Protein AF-A0AAD9WE61-F1 (afdb_monomer)

Foldseek 3Di:
DVVVVVVVVVVVVVVVVVVVVVVVVVVVVVVLVVVLCVLLCVDFPDPDPVVVPPDDRALDCPRPRRVRNVVSLVVLLVVLVVQLVVLVVVCVVPVDPVSNVSNVVSVVSNVVSVCCNVPRDCPVQQDPQQRAGQPADCPPHRDCRHPVNSVVVSVVVD

Secondary structure (DSSP, 8-state):
-HHHHHHHHHHHHHHHHHHHHHHHHHHHHHHHHHHHHHHTTSS---S-GGGGTT------TT-TT-TTHHHHHHHHHHHHHHHHHHHHHHHHHH--HHHHHHHHHHHHHHHHHHHHHHHS-GGGTB-TTT--BTT----SS--TTSHHHHHHHHHHH-

Organism: NCBI:txid946125

Nearest PDB structures (foldseek):
  4fi5-assembly1_A  TM=8.257E-01  e=4.081E+00  Hantaan virus 76-118
  1zuj-assembly1_A  TM=2.935E-01  e=4.081E+00  Lactococcus lactis

Radius of gyration: 25.47 Å; Cα contacts (8 Å, |Δi|>4): 142; chains: 1; bounding box: 48×38×84 Å

Structure (mmCIF, N/CA/C/O backbone):
data_AF-A0AAD9WE61-F1
#
_entry.id   AF-A0AAD9WE61-F1
#
loop_
_atom_site.group_PDB
_atom_site.id
_atom_site.type_symbol
_atom_site.label_atom_id
_atom_site.label_alt_id
_atom_site.label_comp_id
_atom_site.label_asym_id
_atom_site.label_entity_id
_atom_site.label_seq_id
_atom_site.pdbx_PDB_ins_code
_atom_site.Cartn_x
_atom_site.Cartn_y
_atom_site.Cartn_z
_atom_site.occupancy
_atom_site.B_iso_or_equiv
_atom_site.auth_seq_id
_atom_site.auth_comp_id
_atom_site.auth_asym_id
_atom_site.auth_atom_id
_atom_site.pdbx_PDB_model_num
ATOM 1 N N . MET A 1 1 ? -23.343 9.772 42.145 1.00 60.44 1 MET A N 1
ATOM 2 C CA . MET A 1 1 ? -22.368 10.826 41.772 1.00 60.44 1 MET A CA 1
ATOM 3 C C . MET A 1 1 ? -20.970 10.279 41.452 1.00 60.44 1 MET A C 1
ATOM 5 O O . MET A 1 1 ? -20.357 10.790 40.529 1.00 60.44 1 MET A O 1
ATOM 9 N N . GLN A 1 2 ? -20.478 9.224 42.121 1.00 61.22 2 GLN A N 1
ATOM 10 C CA . GLN A 1 2 ? -19.155 8.633 41.829 1.00 61.22 2 GLN A CA 1
ATOM 11 C C . GLN A 1 2 ? -19.029 7.955 40.449 1.00 61.22 2 GLN A C 1
ATOM 13 O O . GLN A 1 2 ? -17.992 8.097 39.810 1.00 61.22 2 GLN A O 1
ATOM 18 N N . SER A 1 3 ? -20.064 7.274 39.942 1.00 64.94 3 SER A N 1
ATOM 19 C CA . SER A 1 3 ? -19.989 6.532 38.666 1.00 64.94 3 SER A CA 1
ATOM 20 C C . SER A 1 3 ? -19.665 7.408 37.447 1.00 64.94 3 SER A C 1
ATOM 22 O O . SER A 1 3 ? -18.914 6.988 36.571 1.00 64.94 3 SER A O 1
ATOM 24 N N . GLY A 1 4 ? -20.170 8.646 37.410 1.00 68.75 4 GLY A N 1
ATOM 25 C CA . GLY A 1 4 ? -19.896 9.594 36.326 1.00 68.75 4 GLY A CA 1
ATOM 26 C C . GLY A 1 4 ? -18.464 10.135 36.334 1.00 68.75 4 GLY A C 1
ATOM 27 O O . GLY A 1 4 ? -17.890 10.352 35.271 1.00 68.75 4 GLY A O 1
ATOM 28 N N . PHE A 1 5 ? -17.862 10.301 37.516 1.00 72.38 5 PHE A N 1
ATOM 29 C CA . PHE A 1 5 ? -16.479 10.770 37.648 1.00 72.38 5 PHE A CA 1
ATOM 30 C C . PHE A 1 5 ? -15.477 9.701 37.198 1.00 72.38 5 PHE A C 1
ATOM 32 O O . PHE A 1 5 ? -14.552 10.007 36.449 1.00 72.38 5 PHE A O 1
ATOM 39 N N . TYR A 1 6 ? -15.702 8.435 37.574 1.00 68.50 6 TYR A N 1
ATOM 40 C CA . TYR A 1 6 ? -14.873 7.326 37.097 1.00 68.50 6 TYR A CA 1
ATOM 41 C C . TYR A 1 6 ? -14.966 7.169 35.578 1.00 68.50 6 TYR A C 1
ATOM 43 O O . TYR A 1 6 ? -13.925 7.128 34.932 1.00 68.50 6 TYR A O 1
ATOM 51 N N . ALA A 1 7 ? -16.173 7.173 34.998 1.00 72.12 7 ALA A N 1
ATOM 52 C CA . ALA A 1 7 ? -16.364 7.083 33.547 1.00 72.12 7 ALA A CA 1
ATOM 53 C C . ALA A 1 7 ? -15.681 8.234 32.785 1.00 72.12 7 ALA A C 1
ATOM 55 O O . ALA A 1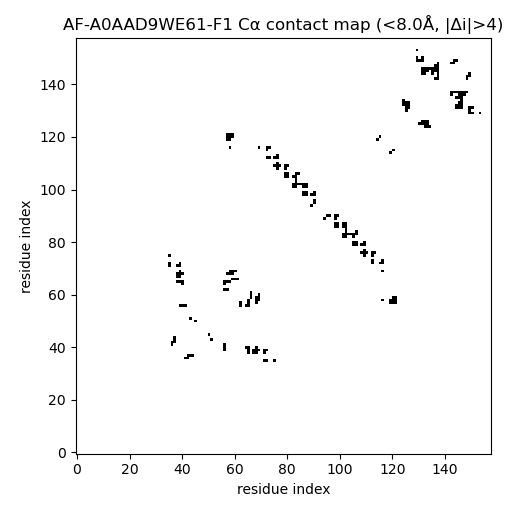 7 ? -15.029 8.005 31.765 1.00 72.12 7 ALA A O 1
ATOM 56 N N . ARG A 1 8 ? -15.766 9.469 33.300 1.00 73.44 8 ARG A N 1
ATOM 57 C CA . ARG A 1 8 ? -15.087 10.631 32.706 1.00 73.44 8 ARG A CA 1
ATOM 58 C C . ARG A 1 8 ? -13.568 10.468 32.740 1.00 73.44 8 ARG A C 1
ATOM 60 O O . ARG A 1 8 ? -12.929 10.593 31.706 1.00 73.44 8 ARG A O 1
ATOM 67 N N . TYR A 1 9 ? -13.019 10.061 33.884 1.00 75.44 9 TYR A N 1
ATOM 68 C CA . TYR A 1 9 ? -11.583 9.849 34.054 1.00 75.44 9 TYR A CA 1
ATOM 69 C C . TYR A 1 9 ? -11.019 8.746 33.144 1.00 75.44 9 TYR A C 1
ATOM 71 O O . TYR A 1 9 ? -9.906 8.884 32.633 1.00 75.44 9 TYR A O 1
ATOM 79 N N . THR A 1 10 ? -11.765 7.657 32.902 1.00 77.31 10 THR A N 1
ATOM 80 C CA . THR A 1 10 ? -11.321 6.638 31.930 1.00 77.31 10 THR A CA 1
ATOM 81 C C . THR A 1 10 ? -11.339 7.198 30.516 1.00 77.31 10 THR A C 1
ATOM 83 O O . THR A 1 10 ? -10.417 6.933 29.751 1.00 77.31 10 THR A O 1
ATOM 86 N N . THR A 1 11 ? -12.369 7.974 30.178 1.00 78.81 11 THR A N 1
ATOM 87 C CA . THR A 1 11 ? -12.530 8.565 28.847 1.00 78.81 11 THR A CA 1
ATOM 88 C C . THR A 1 11 ? -11.407 9.556 28.568 1.00 78.81 11 THR A C 1
ATOM 90 O O . THR A 1 11 ? -10.780 9.468 27.522 1.00 78.81 11 THR A O 1
ATOM 93 N N . ASP A 1 12 ? -11.074 10.419 29.530 1.00 82.88 12 ASP A N 1
ATOM 94 C CA . ASP A 1 12 ? -9.995 11.404 29.395 1.00 82.88 12 ASP A CA 1
ATOM 95 C C . ASP A 1 12 ? -8.632 10.722 29.176 1.00 82.88 12 ASP A C 1
ATOM 97 O O . ASP A 1 12 ? -7.838 11.151 28.338 1.00 82.88 12 ASP A O 1
ATOM 101 N N . LYS A 1 13 ? -8.371 9.608 29.876 1.00 83.06 13 LYS A N 1
ATOM 102 C CA . LYS A 1 13 ? -7.150 8.812 29.671 1.00 83.06 13 LYS A CA 1
ATOM 103 C C . LYS A 1 13 ? -7.100 8.124 28.311 1.00 83.06 13 LYS A C 1
ATOM 105 O O . LYS A 1 13 ? -6.039 8.101 27.691 1.00 83.06 13 LYS A O 1
ATOM 110 N N . VAL A 1 14 ? -8.216 7.547 27.866 1.00 84.44 14 VAL A N 1
ATOM 111 C CA . VAL A 1 14 ? -8.315 6.895 26.550 1.00 84.44 14 VAL A CA 1
ATOM 112 C C . VAL A 1 14 ? -8.124 7.927 25.440 1.00 84.44 14 VAL A C 1
ATOM 114 O O . VAL A 1 14 ? -7.333 7.700 24.532 1.00 84.44 14 VAL A O 1
ATOM 117 N N . LEU A 1 15 ? -8.748 9.096 25.570 1.00 89.12 15 LEU A N 1
ATOM 118 C CA . LEU A 1 15 ? -8.685 10.165 24.578 1.00 89.12 15 LEU A CA 1
ATOM 119 C C . LEU A 1 15 ? -7.268 10.748 24.449 1.00 89.12 15 LEU A C 1
ATOM 121 O O . LEU A 1 15 ? -6.782 10.941 23.337 1.00 89.12 15 LEU A O 1
ATOM 125 N N . ALA A 1 16 ? -6.559 10.930 25.568 1.00 90.94 16 ALA A N 1
ATOM 126 C CA . ALA A 1 16 ? -5.156 11.351 25.552 1.00 90.94 16 ALA A CA 1
ATOM 127 C C . ALA A 1 16 ? -4.241 10.327 24.852 1.00 90.94 16 ALA A C 1
ATOM 129 O O . ALA A 1 16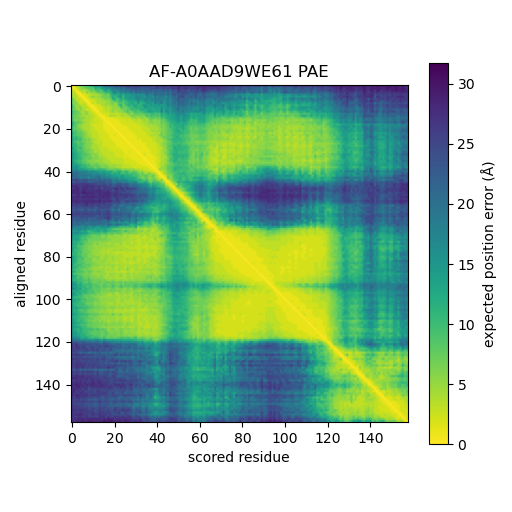 ? -3.306 10.700 24.139 1.00 90.94 16 ALA A O 1
ATOM 130 N N . LEU A 1 17 ? -4.513 9.031 25.039 1.00 89.75 17 LEU A N 1
ATOM 131 C CA . LEU A 1 17 ? -3.753 7.959 24.401 1.00 89.75 17 LEU A CA 1
ATOM 132 C C . LEU A 1 17 ? -4.026 7.894 22.891 1.00 89.75 17 LEU A C 1
ATOM 134 O O . LEU A 1 17 ? -3.085 7.785 22.103 1.00 89.75 17 LEU A O 1
ATOM 138 N N . GLU A 1 18 ? -5.292 8.000 22.484 1.00 89.12 18 GLU A N 1
ATOM 139 C CA . GLU A 1 18 ? -5.703 8.058 21.076 1.00 89.12 18 GLU A CA 1
ATOM 140 C C . GLU A 1 18 ? -5.075 9.255 20.353 1.00 89.12 18 GLU A C 1
ATOM 142 O O . GLU A 1 18 ? -4.539 9.107 19.254 1.00 89.12 18 GLU A O 1
ATOM 147 N N . GLU A 1 19 ? -5.075 10.431 20.984 1.00 92.44 19 GLU A N 1
ATOM 148 C CA . GLU A 1 19 ? -4.473 11.647 20.436 1.00 92.44 19 GLU A CA 1
ATOM 149 C C . GLU A 1 19 ? -2.955 11.499 20.257 1.00 92.44 19 GLU A C 1
ATOM 151 O O . GLU A 1 19 ? -2.411 11.851 19.204 1.00 92.44 19 GLU A O 1
ATOM 156 N N . TYR A 1 20 ? -2.270 10.926 21.251 1.00 92.56 20 TYR A N 1
ATOM 157 C CA . TYR A 1 20 ? -0.835 10.654 21.174 1.00 92.56 20 TYR A CA 1
ATOM 158 C C . TYR A 1 20 ? -0.493 9.667 20.048 1.00 92.56 20 TYR A C 1
ATOM 160 O O . TYR A 1 20 ? 0.406 9.931 19.238 1.00 92.56 20 TYR A O 1
ATOM 168 N N . PHE A 1 21 ? -1.222 8.551 19.948 1.00 9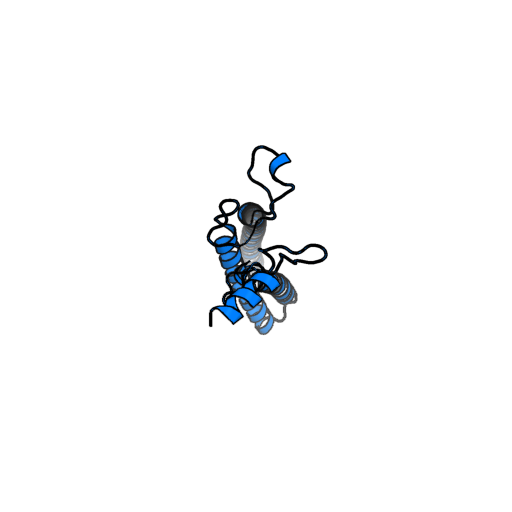2.62 21 PHE A N 1
ATOM 169 C CA . PHE A 1 21 ? -1.004 7.569 18.884 1.00 92.62 21 PHE A CA 1
ATOM 170 C C . PHE A 1 21 ? -1.342 8.129 17.503 1.00 92.62 21 PHE A C 1
ATOM 172 O O . PHE A 1 21 ? -0.592 7.902 16.558 1.00 92.62 21 PHE A O 1
ATOM 179 N N . SER A 1 22 ? -2.414 8.909 17.376 1.00 91.31 22 SER A N 1
ATOM 180 C CA . SER A 1 22 ? -2.809 9.506 16.098 1.00 91.31 22 SER A CA 1
ATOM 181 C C . SER A 1 22 ? -1.769 10.518 15.599 1.00 91.31 22 SER A C 1
ATOM 183 O O . SER A 1 22 ? -1.358 10.474 14.437 1.00 91.31 22 SER A O 1
ATOM 185 N N . ARG A 1 23 ? -1.245 11.378 16.487 1.00 91.94 23 ARG A N 1
ATOM 186 C CA . ARG A 1 23 ? -0.182 12.341 16.141 1.00 91.94 23 ARG A CA 1
ATOM 187 C C . ARG A 1 23 ? 1.141 11.668 15.797 1.00 91.94 23 ARG A C 1
ATOM 189 O O . ARG A 1 23 ? 1.772 12.038 14.808 1.00 91.94 23 ARG A O 1
ATOM 196 N N . SER A 1 24 ? 1.566 10.693 16.598 1.00 93.44 24 SER A N 1
ATOM 197 C CA . SER A 1 24 ? 2.810 9.962 16.335 1.00 93.44 24 SER A CA 1
ATOM 198 C C . SER A 1 24 ? 2.723 9.166 15.033 1.00 93.44 24 SER A C 1
ATOM 200 O O . SER A 1 24 ? 3.657 9.216 14.235 1.00 93.44 24 SER A O 1
ATOM 202 N N . LEU A 1 25 ? 1.585 8.525 14.754 1.00 90.31 25 LEU A N 1
ATOM 203 C CA . LEU A 1 25 ? 1.331 7.841 13.486 1.00 90.31 25 LEU A CA 1
ATOM 204 C C . LEU A 1 25 ? 1.362 8.821 12.301 1.00 90.31 25 LEU A C 1
ATOM 206 O O . LEU A 1 25 ? 1.986 8.533 11.283 1.00 90.31 25 LEU A O 1
ATOM 210 N N . GLY A 1 26 ? 0.765 10.008 12.432 1.00 89.62 26 GLY A N 1
ATOM 211 C CA . GLY A 1 26 ? 0.844 11.039 11.392 1.00 89.62 26 GLY A CA 1
ATOM 212 C C . GLY A 1 26 ? 2.285 11.453 11.063 1.00 89.62 26 GLY A C 1
ATOM 213 O O . GLY A 1 26 ? 2.664 11.518 9.893 1.00 89.62 26 GLY A O 1
ATOM 214 N N . LEU A 1 27 ? 3.115 11.674 12.087 1.00 92.00 27 LEU A N 1
ATOM 215 C CA . LEU A 1 27 ? 4.525 12.049 11.915 1.00 92.00 27 LEU A CA 1
ATOM 216 C C . LEU A 1 27 ? 5.367 10.919 11.298 1.00 92.00 27 LEU A C 1
ATOM 218 O O . LEU A 1 27 ? 6.244 11.183 10.467 1.00 92.00 27 LEU A O 1
ATOM 222 N N . THR A 1 28 ? 5.099 9.662 11.663 1.00 91.81 28 THR A N 1
ATOM 223 C CA . THR A 1 28 ? 5.811 8.513 11.085 1.00 91.81 28 THR A CA 1
ATOM 224 C C . THR A 1 28 ? 5.439 8.299 9.624 1.00 91.81 28 THR A C 1
ATOM 226 O O . THR A 1 28 ? 6.342 8.110 8.812 1.00 91.81 28 THR A O 1
ATOM 229 N N . LEU A 1 29 ? 4.157 8.409 9.255 1.00 89.25 29 LEU A N 1
ATOM 230 C CA . LEU A 1 29 ? 3.719 8.324 7.857 1.00 89.25 29 LEU A CA 1
ATOM 231 C C . LEU A 1 29 ? 4.326 9.432 6.990 1.00 89.25 29 LEU A C 1
ATOM 233 O O . LEU A 1 29 ? 4.741 9.158 5.865 1.00 89.25 29 LEU A O 1
ATOM 237 N N . LEU A 1 30 ? 4.428 10.659 7.512 1.00 89.31 30 LEU A N 1
ATOM 238 C CA . LEU A 1 30 ? 5.085 11.763 6.810 1.00 89.31 30 LEU A CA 1
ATOM 239 C C . LEU A 1 30 ? 6.561 11.446 6.537 1.00 89.31 30 LEU A C 1
ATOM 241 O O . LEU A 1 30 ? 7.033 11.568 5.408 1.00 89.31 30 LEU A O 1
ATOM 245 N N . THR A 1 31 ? 7.277 10.998 7.568 1.00 89.31 31 THR A N 1
ATOM 246 C CA . THR A 1 31 ? 8.702 10.650 7.465 1.00 89.31 31 THR A CA 1
ATOM 247 C C . THR A 1 31 ? 8.920 9.481 6.506 1.00 89.31 31 THR A C 1
ATOM 249 O O . THR A 1 31 ? 9.821 9.515 5.669 1.00 89.31 31 THR A O 1
ATOM 252 N N . LEU A 1 32 ? 8.064 8.462 6.581 1.00 87.50 32 LEU A N 1
ATOM 253 C CA . LEU A 1 32 ? 8.099 7.303 5.697 1.00 87.50 32 LEU A CA 1
ATOM 254 C C . LEU A 1 32 ? 7.803 7.699 4.244 1.00 87.50 32 LEU A C 1
ATOM 256 O O . LEU A 1 32 ? 8.483 7.227 3.338 1.00 87.50 32 LEU A O 1
ATOM 260 N N . GLY A 1 33 ? 6.855 8.612 4.017 1.00 84.50 33 GLY A N 1
ATOM 261 C CA . GLY A 1 33 ? 6.569 9.167 2.694 1.00 84.50 33 GLY A CA 1
ATOM 262 C C . GLY A 1 33 ? 7.775 9.890 2.093 1.00 84.50 33 GLY A C 1
ATOM 263 O O . GLY A 1 33 ? 8.122 9.648 0.937 1.00 84.50 33 GLY A O 1
ATOM 264 N N . ILE A 1 34 ? 8.471 10.707 2.891 1.00 85.06 34 ILE A N 1
ATOM 265 C CA . ILE A 1 34 ? 9.725 11.353 2.473 1.00 85.06 34 ILE A CA 1
ATOM 266 C C . ILE A 1 34 ? 10.771 10.293 2.111 1.00 85.06 34 ILE A C 1
ATOM 268 O O . ILE A 1 34 ? 11.373 10.366 1.042 1.00 85.06 34 ILE A O 1
ATOM 272 N N . LEU A 1 35 ? 10.952 9.277 2.957 1.00 84.25 35 LEU A N 1
ATOM 273 C CA . LEU A 1 35 ? 11.910 8.199 2.713 1.00 84.25 35 LEU A CA 1
ATOM 274 C C . LEU A 1 35 ? 11.599 7.447 1.411 1.00 84.25 35 LEU A C 1
ATOM 276 O O . LEU A 1 35 ? 12.514 7.203 0.629 1.00 84.25 35 LEU A O 1
ATOM 280 N N . ILE A 1 36 ? 10.327 7.149 1.131 1.00 85.25 36 ILE A N 1
ATOM 281 C CA . ILE A 1 36 ? 9.905 6.507 -0.122 1.00 85.25 36 ILE A CA 1
ATOM 282 C C . ILE A 1 36 ? 10.275 7.374 -1.332 1.00 85.25 36 ILE A C 1
ATOM 284 O O . ILE A 1 36 ? 10.824 6.853 -2.303 1.00 85.25 36 ILE A O 1
ATOM 288 N N . VAL A 1 37 ? 10.026 8.685 -1.282 1.00 80.81 37 VAL A N 1
ATOM 289 C CA . VAL A 1 37 ? 10.347 9.615 -2.381 1.00 80.81 37 VAL A CA 1
ATOM 290 C C . VAL A 1 37 ? 11.856 9.693 -2.631 1.00 80.81 37 VAL A C 1
ATOM 292 O O . VAL A 1 37 ? 12.290 9.638 -3.784 1.00 80.81 37 VAL A O 1
ATOM 295 N N . LEU A 1 38 ? 12.657 9.779 -1.566 1.00 78.25 38 LEU A N 1
ATOM 296 C CA . LE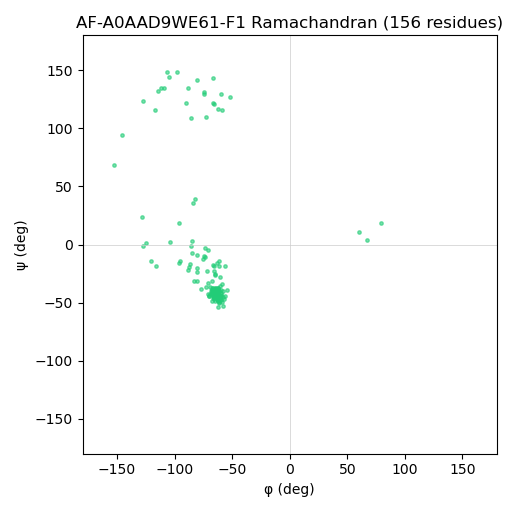U A 1 38 ? 14.118 9.810 -1.666 1.00 78.25 38 LEU A CA 1
ATOM 297 C C . LEU A 1 38 ? 14.666 8.494 -2.232 1.00 78.25 38 LEU A C 1
ATOM 299 O O . LEU A 1 38 ? 15.499 8.497 -3.134 1.00 78.25 38 LEU A O 1
ATOM 303 N N . LEU A 1 39 ? 14.170 7.363 -1.732 1.00 76.69 39 LEU A N 1
ATOM 304 C CA . LEU A 1 39 ? 14.716 6.042 -2.034 1.00 76.69 39 LEU A CA 1
ATOM 305 C C . LEU A 1 39 ? 14.253 5.484 -3.389 1.00 76.69 39 LEU A C 1
ATOM 307 O O . LEU A 1 39 ? 14.954 4.682 -4.005 1.00 76.69 39 LEU A O 1
ATOM 311 N N . THR A 1 40 ? 13.112 5.964 -3.891 1.00 72.06 40 THR A N 1
ATOM 312 C CA . THR A 1 40 ? 12.643 5.713 -5.266 1.00 72.06 40 THR A CA 1
ATOM 313 C C . THR A 1 40 ? 13.436 6.529 -6.299 1.00 72.06 40 THR A C 1
ATOM 315 O O . THR A 1 40 ? 13.322 6.284 -7.495 1.00 72.06 40 THR A O 1
ATOM 318 N N . GLY A 1 41 ? 14.275 7.474 -5.854 1.00 66.44 41 GLY A N 1
ATOM 319 C CA . GLY A 1 41 ? 15.129 8.292 -6.716 1.00 66.44 41 GLY A CA 1
ATOM 320 C C . GLY A 1 41 ? 14.411 9.458 -7.401 1.00 66.44 41 GLY A C 1
ATOM 321 O O . GLY A 1 41 ? 14.940 10.027 -8.354 1.00 66.44 41 GLY A O 1
ATOM 322 N N . SER A 1 42 ? 13.235 9.859 -6.900 1.00 66.94 42 SER A N 1
ATOM 323 C CA . SER A 1 42 ? 12.551 11.088 -7.336 1.00 66.94 42 SER A CA 1
ATOM 324 C C . SER A 1 42 ? 13.332 12.353 -6.957 1.00 66.94 42 SER A C 1
ATOM 326 O O . SER A 1 42 ? 13.156 13.395 -7.584 1.00 66.94 42 SER A O 1
ATOM 328 N N . VAL A 1 43 ? 14.204 12.264 -5.945 1.00 67.69 43 VAL A N 1
ATOM 329 C CA . VAL A 1 43 ? 15.149 13.317 -5.554 1.00 67.69 43 VAL A CA 1
ATOM 330 C C . VAL A 1 43 ? 16.572 12.783 -5.748 1.00 67.69 43 VAL A C 1
ATOM 332 O O . VAL A 1 43 ? 16.955 11.829 -5.069 1.00 67.69 43 VAL A O 1
ATOM 335 N N . PRO A 1 44 ? 17.371 13.362 -6.661 1.00 59.84 44 PRO A N 1
ATOM 336 C CA . PRO A 1 44 ? 18.746 12.932 -6.879 1.00 59.84 44 PRO A CA 1
ATOM 337 C C . PRO A 1 44 ? 19.603 13.233 -5.645 1.00 59.84 44 PRO A C 1
ATOM 339 O O . PRO A 1 44 ? 19.749 14.389 -5.260 1.00 59.84 44 PRO A O 1
ATOM 342 N N . LEU A 1 45 ? 20.232 12.214 -5.058 1.00 60.31 45 LEU A N 1
ATOM 343 C CA . LEU A 1 45 ? 21.205 12.372 -3.964 1.00 60.31 45 LEU A CA 1
ATOM 344 C C . LEU A 1 45 ? 22.624 12.683 -4.491 1.00 60.31 45 LEU A C 1
ATOM 346 O O . LEU A 1 45 ? 23.612 12.207 -3.938 1.00 60.31 45 LEU A O 1
ATOM 350 N N . THR A 1 46 ? 22.735 13.445 -5.585 1.00 56.75 46 THR A N 1
ATOM 351 C CA . THR A 1 46 ? 24.023 13.867 -6.165 1.00 56.75 46 THR A CA 1
ATOM 352 C C . THR A 1 46 ? 24.305 15.334 -5.853 1.00 56.75 46 THR A C 1
ATOM 354 O O . THR A 1 46 ? 23.402 16.167 -5.823 1.00 56.75 46 THR A O 1
ATOM 357 N N . SER A 1 47 ? 25.576 15.656 -5.627 1.00 54.72 47 SER A N 1
ATOM 358 C CA . SER A 1 47 ? 26.071 16.994 -5.296 1.00 54.72 47 SER A CA 1
ATOM 359 C C . SER A 1 47 ? 26.074 17.974 -6.480 1.00 54.72 47 SER A C 1
ATOM 361 O O . SER A 1 47 ? 26.376 19.149 -6.281 1.00 54.72 47 SER A O 1
ATOM 363 N N . SER A 1 48 ? 25.708 17.543 -7.696 1.00 51.78 48 SER A N 1
ATOM 364 C CA . SER A 1 48 ? 25.579 18.425 -8.863 1.00 51.78 48 SER A CA 1
ATOM 365 C C . SER A 1 48 ? 24.209 18.281 -9.542 1.00 51.78 48 SER A C 1
ATOM 367 O O . SER A 1 48 ? 23.806 17.198 -9.965 1.00 51.78 48 SER A O 1
ATOM 369 N N . ILE A 1 49 ? 23.484 19.400 -9.670 1.00 52.75 49 ILE A N 1
ATOM 370 C CA . ILE A 1 49 ? 22.182 19.465 -10.361 1.00 52.75 49 ILE A CA 1
ATOM 371 C C . ILE A 1 49 ? 22.326 19.173 -11.871 1.00 52.75 49 ILE A C 1
ATOM 373 O O . ILE A 1 49 ? 21.356 18.813 -12.538 1.00 52.75 49 ILE A O 1
ATOM 377 N N . SER A 1 50 ? 23.546 19.293 -12.403 1.00 50.09 50 SER A N 1
ATOM 378 C CA . SER A 1 50 ? 23.894 19.166 -13.820 1.00 50.09 50 SER A CA 1
ATOM 379 C C . SER A 1 50 ? 23.816 17.726 -14.353 1.00 50.09 50 SER A C 1
ATOM 381 O O . SER A 1 50 ? 23.601 17.541 -15.546 1.00 50.09 50 SER A O 1
ATOM 383 N N . ASP A 1 51 ? 23.910 16.709 -13.486 1.00 51.25 51 ASP A N 1
ATOM 384 C CA . ASP A 1 51 ? 23.768 15.280 -13.848 1.00 51.25 51 ASP A CA 1
ATOM 385 C C . ASP A 1 51 ? 22.302 14.789 -13.880 1.00 51.25 51 ASP A C 1
ATOM 387 O O . ASP A 1 51 ? 22.005 13.601 -14.086 1.00 51.25 51 ASP A O 1
ATOM 391 N N . THR A 1 52 ? 21.347 15.696 -13.656 1.00 51.12 52 THR A N 1
ATOM 392 C CA . THR A 1 52 ? 19.915 15.374 -13.538 1.00 51.12 52 THR A CA 1
ATOM 393 C C . THR A 1 52 ? 19.190 15.380 -14.886 1.00 51.12 52 THR A C 1
ATOM 395 O O . THR A 1 52 ? 18.165 14.720 -15.040 1.00 51.12 52 THR A O 1
ATOM 398 N N . THR A 1 53 ? 19.725 16.070 -15.895 1.00 47.22 53 THR A N 1
ATOM 399 C CA . THR A 1 53 ? 19.044 16.331 -17.176 1.00 47.22 53 THR A CA 1
ATOM 400 C C . THR A 1 53 ? 18.976 15.136 -18.133 1.00 47.22 53 THR A C 1
ATOM 402 O O . THR A 1 53 ? 18.208 15.195 -19.087 1.00 47.22 53 THR A O 1
ATOM 405 N N . ASN A 1 54 ? 19.716 14.041 -17.895 1.00 48.56 54 ASN A N 1
ATOM 406 C CA . ASN A 1 54 ? 19.824 12.929 -18.859 1.00 48.56 54 ASN A CA 1
ATOM 407 C C . ASN A 1 54 ? 19.464 11.526 -18.345 1.00 48.56 54 ASN A C 1
ATOM 409 O O . ASN A 1 54 ? 19.535 10.569 -19.114 1.00 48.56 54 ASN A O 1
ATOM 413 N N . ALA A 1 55 ? 19.058 11.350 -17.088 1.00 49.47 55 ALA A N 1
ATOM 414 C CA . ALA A 1 55 ? 18.751 10.009 -16.587 1.00 49.47 55 ALA A CA 1
ATOM 415 C C . ALA A 1 55 ? 17.605 10.044 -15.584 1.00 49.47 55 ALA A C 1
ATOM 417 O O . ALA A 1 55 ? 17.822 10.271 -14.391 1.00 49.47 55 ALA A O 1
ATOM 418 N N . ALA A 1 56 ? 16.398 9.806 -16.104 1.00 54.16 56 ALA A N 1
ATOM 419 C CA . ALA A 1 56 ? 15.276 9.338 -15.308 1.00 54.16 56 ALA A CA 1
ATOM 420 C C . ALA A 1 56 ? 15.728 8.096 -14.529 1.00 54.16 56 ALA A C 1
ATOM 422 O O . ALA A 1 56 ? 16.273 7.169 -15.130 1.00 54.16 56 ALA A O 1
ATOM 423 N N . VAL A 1 57 ? 15.537 8.107 -13.210 1.00 55.53 57 VAL A N 1
ATOM 424 C CA . VAL A 1 57 ? 15.775 6.936 -12.366 1.00 55.53 57 VAL A CA 1
ATOM 425 C C . VAL A 1 57 ? 14.878 5.800 -12.845 1.00 55.53 57 VAL A C 1
ATOM 427 O O . VAL A 1 57 ? 13.677 5.991 -13.054 1.00 55.53 57 VAL A O 1
ATOM 430 N N . THR A 1 58 ? 15.473 4.634 -13.068 1.00 58.62 58 THR A N 1
ATOM 431 C CA . THR A 1 58 ? 14.765 3.454 -13.560 1.00 58.62 58 THR A CA 1
ATOM 432 C C . THR A 1 58 ? 14.591 2.441 -12.438 1.00 58.62 58 THR A C 1
ATOM 434 O O . THR A 1 58 ? 15.428 2.318 -11.550 1.00 58.62 58 THR A O 1
ATOM 437 N N . THR A 1 59 ? 13.501 1.677 -12.464 1.00 56.28 59 THR A N 1
ATOM 438 C CA . THR A 1 59 ? 13.262 0.592 -11.502 1.00 56.28 59 THR A CA 1
ATOM 439 C C . THR A 1 59 ? 14.003 -0.686 -11.915 1.00 56.28 59 THR A C 1
ATOM 441 O O . THR A 1 59 ? 13.443 -1.780 -11.840 1.00 56.28 59 THR A O 1
ATOM 444 N N . GLU A 1 60 ? 15.233 -0.572 -12.424 1.00 60.22 60 GLU A N 1
ATOM 445 C CA . GLU A 1 60 ? 16.040 -1.748 -12.744 1.00 60.22 60 GLU A CA 1
ATOM 446 C C . GLU A 1 60 ? 16.694 -2.295 -11.485 1.00 60.22 60 GLU A C 1
ATOM 448 O O . GLU A 1 60 ? 17.223 -1.549 -10.667 1.00 60.22 60 GLU A O 1
ATOM 453 N N . ALA A 1 61 ? 16.755 -3.623 -11.378 1.00 53.22 61 ALA A N 1
ATOM 454 C CA . ALA A 1 61 ? 17.488 -4.292 -10.303 1.00 53.22 61 ALA A CA 1
ATOM 455 C C . ALA A 1 61 ? 18.998 -3.970 -10.307 1.00 53.22 61 ALA A C 1
ATOM 457 O O . ALA A 1 61 ? 19.684 -4.263 -9.335 1.00 53.22 61 ALA A O 1
ATOM 458 N N . ASN A 1 62 ? 19.510 -3.389 -11.397 1.00 55.28 62 ASN A N 1
ATOM 459 C CA . ASN A 1 62 ? 20.917 -3.052 -11.579 1.00 55.28 62 ASN A CA 1
ATOM 460 C C . ASN A 1 62 ? 21.120 -1.584 -12.002 1.00 55.28 62 ASN A C 1
ATOM 462 O O . ASN A 1 62 ? 22.114 -1.284 -12.659 1.00 55.28 62 ASN A O 1
ATOM 466 N N . ASP A 1 63 ? 20.171 -0.682 -11.696 1.00 58.34 63 ASP A N 1
ATOM 467 C CA . ASP A 1 63 ? 20.370 0.760 -11.911 1.00 58.34 63 ASP A CA 1
ATOM 468 C C . ASP A 1 63 ? 21.355 1.295 -10.851 1.00 58.34 63 ASP A C 1
ATOM 470 O O . ASP A 1 63 ? 20.987 1.386 -9.673 1.00 58.34 63 ASP A O 1
ATOM 474 N N . PRO A 1 64 ? 22.595 1.679 -11.222 1.00 57.50 64 PRO A N 1
ATOM 475 C CA . PRO A 1 64 ? 23.559 2.220 -10.267 1.00 57.50 64 PRO A CA 1
ATOM 476 C C . PRO A 1 64 ? 23.092 3.544 -9.641 1.00 57.50 64 PRO A C 1
ATOM 478 O O . PRO A 1 64 ? 23.643 3.958 -8.622 1.00 57.50 64 PRO A O 1
ATOM 481 N N . LYS A 1 65 ? 22.083 4.211 -10.222 1.00 59.44 65 LYS A N 1
ATOM 482 C CA . LYS A 1 65 ? 21.571 5.508 -9.766 1.00 59.44 65 LYS A CA 1
ATOM 483 C C . LYS A 1 65 ? 20.480 5.391 -8.693 1.00 59.44 65 LYS A C 1
ATOM 485 O O . LYS A 1 65 ? 20.257 6.361 -7.972 1.00 59.44 65 LYS A O 1
ATOM 490 N N . ALA A 1 66 ? 19.821 4.236 -8.557 1.00 64.75 66 ALA A N 1
ATOM 491 C CA . ALA A 1 66 ? 18.783 4.017 -7.543 1.00 64.75 66 ALA A CA 1
ATOM 492 C C . ALA A 1 66 ? 18.654 2.534 -7.136 1.00 64.75 66 ALA A C 1
ATOM 494 O O . ALA A 1 66 ? 17.625 1.899 -7.386 1.00 64.75 66 ALA A O 1
ATOM 495 N N . PRO A 1 67 ? 19.664 1.974 -6.442 1.00 68.56 67 PRO A N 1
ATOM 496 C CA . PRO A 1 67 ? 19.705 0.550 -6.084 1.00 68.56 67 PRO A CA 1
ATOM 497 C C . PRO A 1 67 ? 18.542 0.103 -5.183 1.00 68.56 67 PRO A C 1
ATOM 499 O O . PRO A 1 67 ? 18.231 -1.082 -5.092 1.00 68.56 67 PRO A O 1
ATOM 502 N N . TYR A 1 68 ? 17.875 1.048 -4.521 1.00 74.56 68 TYR A N 1
ATOM 503 C CA . TYR A 1 68 ? 16.789 0.769 -3.592 1.00 74.56 68 TYR A CA 1
ATOM 504 C C . TYR A 1 68 ? 15.392 1.074 -4.149 1.00 74.56 68 TYR A C 1
ATOM 506 O O . TYR A 1 68 ? 14.408 0.858 -3.439 1.00 74.56 68 TYR A O 1
ATOM 514 N N . ALA A 1 69 ? 15.258 1.519 -5.402 1.00 77.75 69 ALA A N 1
ATOM 515 C CA . ALA A 1 69 ? 13.951 1.874 -5.959 1.00 77.75 69 ALA A CA 1
ATOM 516 C C . ALA A 1 69 ? 12.996 0.669 -6.005 1.00 77.75 69 ALA A C 1
ATOM 518 O O . ALA A 1 69 ? 11.856 0.751 -5.547 1.00 77.75 69 ALA A O 1
ATOM 519 N N . VAL A 1 70 ? 13.482 -0.480 -6.484 1.00 77.44 70 VAL A N 1
ATOM 520 C CA . VAL A 1 70 ? 12.703 -1.727 -6.577 1.00 77.44 70 VAL A CA 1
ATOM 521 C C . VAL A 1 70 ? 12.250 -2.250 -5.206 1.00 77.44 70 VAL A C 1
ATOM 523 O O . VAL A 1 70 ? 11.045 -2.467 -5.034 1.00 77.44 70 VAL A O 1
ATOM 526 N N . PRO A 1 71 ? 13.138 -2.449 -4.209 1.00 82.50 71 PRO A N 1
ATOM 527 C CA . PRO A 1 71 ? 12.703 -2.930 -2.899 1.00 82.50 71 PRO A CA 1
ATOM 528 C C . PRO A 1 71 ? 11.771 -1.936 -2.195 1.00 82.50 71 PRO A C 1
ATOM 530 O O . PRO A 1 71 ? 10.780 -2.357 -1.604 1.00 82.50 71 PRO A O 1
ATOM 533 N N . THR A 1 72 ? 12.001 -0.627 -2.324 1.00 86.75 72 THR A N 1
ATOM 534 C CA . THR A 1 72 ? 11.133 0.404 -1.720 1.00 86.75 72 THR A CA 1
ATOM 535 C C . THR A 1 72 ? 9.738 0.409 -2.328 1.00 86.75 72 THR A C 1
ATOM 537 O O . THR A 1 72 ? 8.742 0.428 -1.600 1.00 86.75 72 THR A O 1
ATOM 540 N N . LEU A 1 73 ? 9.643 0.340 -3.658 1.00 85.94 73 LEU A N 1
ATOM 541 C CA . LEU A 1 73 ? 8.359 0.226 -4.348 1.00 85.94 73 LEU A CA 1
ATOM 54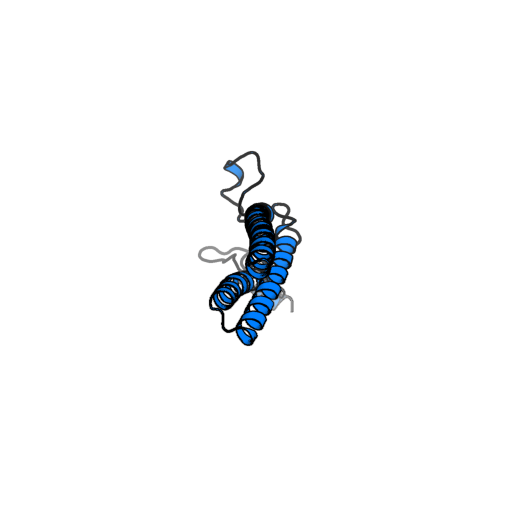2 C C . LEU A 1 73 ? 7.631 -1.062 -3.963 1.00 85.94 73 LEU A C 1
ATOM 544 O O . LEU A 1 73 ? 6.431 -1.033 -3.713 1.00 85.94 73 LEU A O 1
ATOM 548 N N . THR A 1 74 ? 8.353 -2.175 -3.844 1.00 86.94 74 THR A N 1
ATOM 549 C CA . THR A 1 74 ? 7.759 -3.466 -3.468 1.00 86.94 74 THR A CA 1
ATOM 550 C C . THR A 1 74 ? 7.209 -3.437 -2.042 1.00 86.94 74 THR A C 1
ATOM 552 O O . THR A 1 74 ? 6.071 -3.841 -1.806 1.00 86.94 74 THR A O 1
ATOM 555 N N . ILE A 1 75 ? 7.983 -2.918 -1.086 1.00 89.62 75 ILE A N 1
ATOM 556 C CA . ILE A 1 75 ? 7.570 -2.833 0.321 1.00 89.62 75 ILE A CA 1
ATOM 557 C C . ILE A 1 75 ? 6.394 -1.867 0.483 1.00 89.62 75 ILE A C 1
ATOM 559 O O . ILE A 1 75 ? 5.416 -2.200 1.154 1.00 89.62 75 ILE A O 1
ATOM 563 N N . SER A 1 76 ? 6.449 -0.694 -0.154 1.00 90.75 76 SER A N 1
ATOM 564 C CA . SER A 1 76 ? 5.352 0.281 -0.092 1.00 90.75 76 SER A CA 1
ATOM 565 C C . SER A 1 76 ? 4.075 -0.252 -0.752 1.00 90.75 76 SER A C 1
ATOM 567 O O . SER A 1 76 ? 2.990 -0.085 -0.195 1.00 90.75 76 SER A O 1
ATOM 569 N N . PHE A 1 77 ? 4.190 -0.980 -1.867 1.00 91.62 77 PHE A N 1
ATOM 570 C CA . PHE A 1 77 ? 3.069 -1.688 -2.485 1.00 91.62 77 PHE A CA 1
ATOM 571 C C . PHE A 1 77 ? 2.424 -2.703 -1.531 1.00 91.62 77 PHE A C 1
ATOM 573 O O . PHE A 1 77 ? 1.203 -2.683 -1.354 1.00 91.62 77 PHE A O 1
ATOM 580 N N . ILE A 1 78 ? 3.221 -3.567 -0.891 1.00 93.38 78 ILE A N 1
ATOM 581 C CA . ILE A 1 78 ? 2.717 -4.571 0.061 1.00 93.38 78 ILE A CA 1
ATOM 582 C C . ILE A 1 78 ? 2.027 -3.884 1.242 1.00 93.38 78 ILE A C 1
ATOM 584 O O . ILE A 1 78 ? 0.919 -4.272 1.617 1.00 93.38 78 ILE A O 1
ATOM 588 N N . TYR A 1 79 ? 2.644 -2.834 1.788 1.00 93.00 79 TYR A N 1
ATOM 589 C CA . TYR A 1 79 ? 2.085 -2.056 2.889 1.00 93.00 79 TYR A CA 1
ATOM 590 C C . TYR A 1 79 ? 0.717 -1.461 2.531 1.00 93.00 79 TYR A C 1
ATOM 592 O O . TYR A 1 79 ? -0.265 -1.697 3.236 1.00 93.00 79 TYR A O 1
ATOM 600 N N . HIS A 1 80 ? 0.623 -0.737 1.413 1.00 94.06 80 HIS A N 1
ATOM 601 C CA . HIS A 1 80 ? -0.628 -0.108 0.990 1.00 94.06 80 HIS A CA 1
ATOM 602 C C . HIS A 1 80 ? -1.699 -1.131 0.591 1.00 94.06 80 HIS A C 1
ATOM 604 O O . HIS A 1 80 ? -2.882 -0.903 0.846 1.00 94.06 80 HIS A O 1
ATOM 610 N N . SER A 1 81 ? -1.303 -2.286 0.055 1.00 93.38 81 SER A N 1
ATOM 611 C CA . SER A 1 81 ? -2.226 -3.392 -0.230 1.00 93.38 81 SER A CA 1
ATOM 612 C C . SER A 1 81 ? -2.826 -3.967 1.055 1.00 93.38 81 SER A C 1
ATOM 614 O O . SER A 1 81 ? -4.045 -4.102 1.165 1.00 93.38 81 SER A O 1
ATOM 616 N N . ALA A 1 82 ? -1.987 -4.250 2.056 1.00 94.81 82 ALA A N 1
ATOM 617 C CA . ALA A 1 82 ? -2.431 -4.769 3.347 1.00 94.81 82 ALA A CA 1
ATOM 618 C C . ALA A 1 82 ? -3.305 -3.752 4.099 1.00 94.81 82 ALA A C 1
ATOM 620 O O . ALA A 1 82 ? -4.364 -4.110 4.619 1.00 94.81 82 ALA A O 1
ATOM 621 N N . MET A 1 83 ? -2.909 -2.475 4.103 1.00 93.38 83 MET A N 1
ATOM 622 C CA . MET A 1 83 ? -3.685 -1.396 4.719 1.00 93.38 83 MET A CA 1
ATOM 623 C C . MET A 1 83 ? -5.029 -1.177 4.026 1.00 93.38 83 MET A C 1
ATOM 625 O O . MET A 1 83 ? -6.038 -1.006 4.708 1.00 93.38 83 MET A O 1
ATOM 629 N N . GLY A 1 84 ? -5.065 -1.225 2.691 1.00 93.38 84 GLY A N 1
ATOM 630 C CA . GLY A 1 84 ? -6.304 -1.129 1.922 1.00 93.38 84 GLY A CA 1
ATOM 631 C C . GLY A 1 84 ? -7.267 -2.269 2.244 1.00 93.38 84 GLY A C 1
ATOM 632 O O . GLY A 1 84 ? -8.439 -2.022 2.532 1.00 93.38 84 GLY A O 1
ATOM 633 N N . PHE A 1 85 ? -6.758 -3.505 2.284 1.00 93.44 85 PHE A N 1
ATOM 634 C CA . PHE A 1 85 ? -7.545 -4.679 2.662 1.00 93.44 85 PHE A CA 1
ATOM 635 C C . PHE A 1 85 ? -8.080 -4.573 4.094 1.00 93.44 85 PHE A C 1
ATOM 637 O O . PHE A 1 85 ? -9.271 -4.777 4.327 1.00 93.44 85 PHE A O 1
ATOM 644 N N . TYR A 1 86 ? -7.226 -4.200 5.051 1.00 94.38 86 TYR A N 1
ATOM 645 C CA . TYR A 1 86 ? -7.629 -4.037 6.445 1.00 94.38 86 TYR A CA 1
ATOM 646 C C . TYR A 1 86 ? -8.691 -2.944 6.608 1.00 94.38 86 TYR A C 1
ATOM 648 O O . TYR A 1 86 ? -9.721 -3.172 7.243 1.00 94.38 86 TYR A O 1
ATOM 656 N N . ALA A 1 87 ? -8.480 -1.772 6.006 1.00 92.94 87 ALA A N 1
ATOM 657 C CA . ALA A 1 87 ? -9.429 -0.670 6.068 1.00 92.94 87 ALA A CA 1
ATOM 658 C C . ALA A 1 87 ? -10.778 -1.057 5.439 1.00 92.94 87 ALA A C 1
ATOM 660 O O . ALA A 1 87 ? -11.828 -0.783 6.020 1.00 92.94 87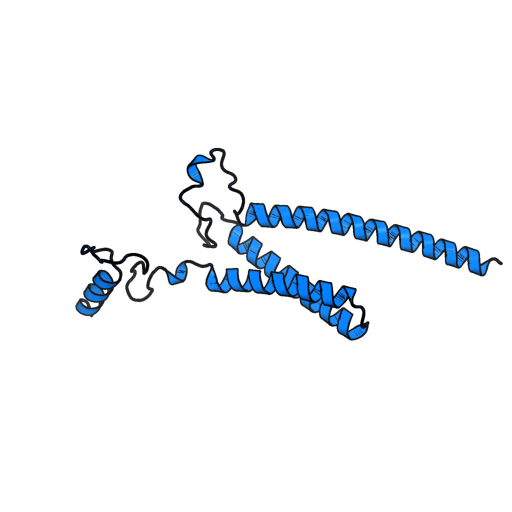 ALA A O 1
ATOM 661 N N . TYR A 1 88 ? -10.773 -1.790 4.323 1.00 94.25 88 TYR A N 1
ATOM 662 C CA . TYR A 1 88 ? -12.001 -2.312 3.729 1.00 94.25 88 TYR A CA 1
ATOM 663 C C . TYR A 1 88 ? -12.707 -3.332 4.636 1.00 94.25 88 TYR A C 1
ATOM 665 O O . TYR A 1 88 ? -13.913 -3.225 4.852 1.00 94.25 88 TYR A O 1
ATOM 673 N N . ALA A 1 89 ? -11.971 -4.273 5.235 1.00 94.88 89 ALA A N 1
ATOM 674 C CA . ALA A 1 89 ? -12.540 -5.238 6.177 1.00 94.88 89 ALA A CA 1
ATOM 675 C C . ALA A 1 89 ? -13.173 -4.542 7.398 1.00 94.88 89 ALA A C 1
ATOM 677 O O . ALA A 1 89 ? 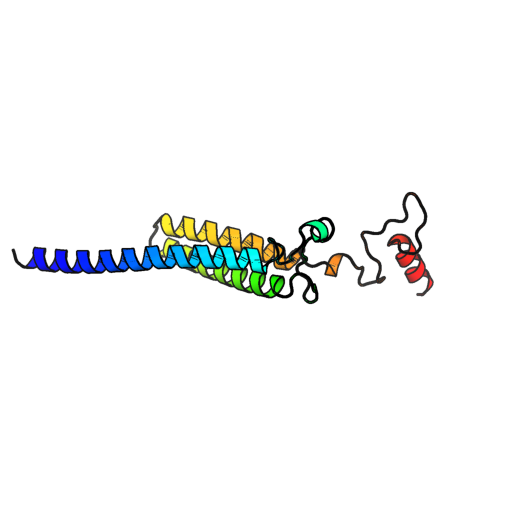-14.260 -4.913 7.845 1.00 94.88 89 ALA A O 1
ATOM 678 N N . ARG A 1 90 ? -12.536 -3.480 7.911 1.00 93.88 90 ARG A N 1
ATOM 679 C CA . ARG A 1 90 ? -13.088 -2.649 8.994 1.00 93.88 90 ARG A CA 1
ATOM 680 C C . ARG A 1 90 ? -14.321 -1.866 8.556 1.00 93.88 90 ARG A C 1
ATOM 6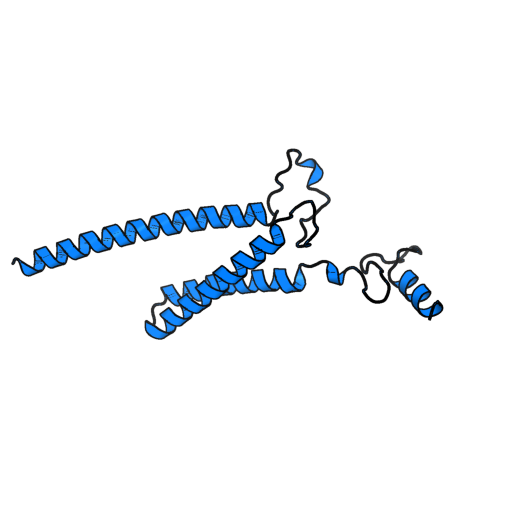82 O O . ARG A 1 90 ? -15.272 -1.771 9.333 1.00 93.88 90 ARG A O 1
ATOM 689 N N . TYR A 1 91 ? -14.335 -1.342 7.333 1.00 93.50 91 TYR A N 1
ATOM 690 C CA . TYR A 1 91 ? -15.520 -0.706 6.762 1.00 93.50 91 TYR A CA 1
ATOM 691 C C . TYR A 1 91 ? -16.687 -1.695 6.663 1.00 93.50 91 TYR A C 1
ATOM 693 O O . TYR A 1 91 ? -17.775 -1.378 7.133 1.00 93.50 91 TYR A O 1
ATOM 701 N N . ALA A 1 92 ? -16.453 -2.909 6.159 1.00 93.44 92 ALA A N 1
ATOM 702 C CA . ALA A 1 92 ? -17.484 -3.941 6.045 1.00 93.44 92 ALA A CA 1
ATOM 703 C C . ALA A 1 92 ? -18.109 -4.315 7.403 1.00 93.44 92 ALA A C 1
ATOM 705 O O . ALA A 1 92 ? -19.301 -4.595 7.475 1.00 93.44 92 ALA A O 1
ATOM 706 N N . ALA A 1 93 ? -17.323 -4.279 8.484 1.00 93.75 93 ALA A N 1
ATOM 707 C CA . ALA A 1 93 ? -17.803 -4.589 9.830 1.00 93.75 93 ALA A CA 1
ATOM 708 C C . ALA A 1 93 ? -18.489 -3.410 10.546 1.00 93.75 93 ALA A C 1
ATOM 710 O O . ALA A 1 93 ? -19.357 -3.631 11.384 1.00 93.75 93 ALA A O 1
ATOM 711 N N . THR A 1 94 ? -18.076 -2.165 10.281 1.00 93.25 94 THR A N 1
ATOM 712 C CA . THR A 1 94 ? -18.486 -0.995 11.090 1.00 93.25 94 THR A CA 1
ATOM 713 C C . THR A 1 94 ? -19.317 0.040 10.336 1.00 93.25 94 THR A C 1
ATOM 715 O O . THR A 1 94 ? -19.938 0.890 10.969 1.00 93.25 94 THR A O 1
ATOM 718 N N . GLY A 1 95 ? -19.297 0.027 9.002 1.00 89.19 95 GLY A N 1
ATOM 719 C CA . GLY A 1 95 ? -19.959 1.013 8.144 1.00 89.19 95 GLY A CA 1
ATOM 720 C C . GLY A 1 95 ? -19.373 2.429 8.204 1.00 89.19 95 GLY A C 1
ATOM 721 O O . GLY A 1 95 ? -19.911 3.334 7.569 1.00 89.19 95 GLY A O 1
ATOM 722 N N . GLN A 1 96 ? -18.284 2.661 8.946 1.00 90.94 96 GLN A N 1
ATOM 723 C CA . GLN A 1 96 ? -17.746 4.010 9.132 1.00 90.94 96 GLN A CA 1
ATOM 724 C C . GLN A 1 96 ? -17.022 4.507 7.880 1.00 90.94 96 GLN A C 1
ATOM 726 O O . GLN A 1 96 ? -16.122 3.852 7.349 1.00 90.94 96 GLN A O 1
ATOM 731 N N . THR A 1 97 ? -17.374 5.712 7.438 1.00 91.25 97 THR A N 1
ATOM 732 C CA . THR A 1 97 ? -16.864 6.303 6.193 1.00 91.25 97 THR A CA 1
ATOM 733 C C . THR A 1 97 ? -15.358 6.589 6.222 1.00 91.25 97 THR A C 1
ATOM 735 O O . THR A 1 97 ? -14.698 6.570 5.184 1.00 91.25 97 THR A O 1
ATOM 738 N N . SER A 1 98 ? -14.779 6.792 7.405 1.00 89.56 98 SER A N 1
ATOM 739 C CA . SER A 1 98 ? -13.333 6.958 7.588 1.00 89.56 98 SER A CA 1
ATOM 740 C C . SER A 1 98 ? -12.541 5.755 7.062 1.00 89.56 98 SER A C 1
ATOM 742 O O . SER A 1 98 ? -11.514 5.927 6.403 1.00 89.56 98 SER A O 1
ATOM 744 N N . PHE A 1 99 ? -13.038 4.534 7.282 1.00 90.88 99 PHE A N 1
ATOM 745 C CA . PHE A 1 99 ? -12.361 3.314 6.847 1.00 90.88 99 PHE A CA 1
ATOM 746 C C . PHE A 1 99 ? -12.432 3.105 5.332 1.00 90.88 99 PHE A C 1
ATOM 748 O O . PHE A 1 99 ? -11.438 2.684 4.744 1.00 90.88 99 PHE A O 1
ATOM 755 N N . ILE A 1 100 ? -13.543 3.451 4.669 1.00 93.62 100 ILE A N 1
ATOM 756 C CA . ILE A 1 100 ? -13.611 3.347 3.201 1.00 93.62 100 ILE A CA 1
ATOM 757 C C . ILE A 1 100 ? -12.714 4.385 2.520 1.00 93.62 100 ILE A C 1
ATOM 759 O O . ILE A 1 100 ? -12.056 4.060 1.536 1.00 93.62 100 ILE A O 1
ATOM 763 N N . LEU A 1 101 ? -12.596 5.599 3.071 1.00 93.94 101 LEU A N 1
ATOM 764 C CA . LEU A 1 101 ? -11.644 6.594 2.566 1.00 93.94 101 LEU A CA 1
ATOM 765 C C . LEU A 1 101 ? -10.196 6.103 2.703 1.00 93.94 101 LEU A C 1
ATOM 767 O O . LEU A 1 101 ? -9.419 6.210 1.754 1.00 93.94 101 LEU A O 1
ATOM 771 N N . GLY A 1 102 ? -9.850 5.495 3.843 1.00 91.00 102 GLY A N 1
ATOM 772 C CA . GLY A 1 102 ? -8.542 4.865 4.041 1.00 91.00 102 GLY A CA 1
ATOM 773 C C . GLY A 1 102 ? -8.280 3.702 3.076 1.00 91.00 102 GLY A C 1
ATOM 774 O O . GLY A 1 102 ? -7.164 3.565 2.563 1.00 91.00 102 GLY A O 1
ATOM 775 N N . ALA A 1 103 ? -9.310 2.904 2.781 1.00 93.94 103 ALA A N 1
ATOM 776 C CA . ALA A 1 103 ? -9.241 1.804 1.823 1.00 93.94 103 ALA A CA 1
ATOM 777 C C . ALA A 1 103 ? -9.028 2.301 0.388 1.00 93.94 103 ALA A C 1
ATOM 779 O O . ALA A 1 103 ? -8.173 1.767 -0.314 1.00 93.94 103 ALA A O 1
ATOM 780 N N . LEU A 1 104 ? -9.746 3.348 -0.031 1.00 95.50 104 LEU A N 1
ATOM 781 C CA . LEU A 1 104 ? -9.590 3.957 -1.355 1.00 95.50 104 LEU A CA 1
ATOM 782 C C . LEU A 1 104 ? -8.218 4.617 -1.519 1.00 95.50 104 LEU A C 1
ATOM 784 O O . LEU A 1 104 ? -7.561 4.403 -2.535 1.00 95.50 104 LEU A O 1
ATOM 788 N N . GLY A 1 105 ? -7.757 5.368 -0.514 1.00 93.56 105 GLY A N 1
ATOM 789 C CA . GLY A 1 105 ? -6.437 5.999 -0.546 1.00 93.56 105 GLY A CA 1
ATOM 790 C C . GLY A 1 105 ? -5.309 4.969 -0.634 1.00 93.56 105 GLY A C 1
ATOM 791 O O . GLY A 1 105 ? -4.461 5.042 -1.524 1.00 93.56 105 GLY A O 1
ATOM 792 N N . SER A 1 106 ? -5.335 3.960 0.240 1.00 93.25 106 SER A N 1
ATOM 793 C CA . SER A 1 106 ? -4.318 2.901 0.241 1.00 93.25 106 SER A CA 1
ATOM 794 C C . SER A 1 106 ? -4.419 2.009 -1.000 1.00 93.25 106 SER A C 1
ATOM 796 O O . SER A 1 106 ? -3.403 1.687 -1.607 1.00 93.25 106 SER A O 1
ATOM 798 N N . GLY A 1 107 ? -5.629 1.666 -1.446 1.00 94.06 107 GLY A N 1
ATOM 799 C CA . GLY A 1 107 ? -5.853 0.883 -2.664 1.00 94.06 107 GLY A CA 1
ATOM 800 C C . GLY A 1 107 ? -5.409 1.609 -3.938 1.00 94.06 107 GLY A C 1
ATOM 801 O O . GLY A 1 107 ? -4.825 0.989 -4.829 1.00 94.06 107 GLY A O 1
ATOM 802 N N . GLY A 1 108 ? -5.608 2.928 -4.011 1.00 94.75 108 GLY A N 1
ATOM 803 C CA . GLY A 1 108 ? -5.101 3.760 -5.103 1.00 94.75 108 GLY A CA 1
ATOM 804 C C . GLY A 1 108 ? -3.573 3.749 -5.167 1.00 94.75 108 GLY A C 1
ATOM 805 O O . GLY A 1 108 ? -3.003 3.461 -6.219 1.00 94.75 108 GLY A O 1
ATOM 806 N N . LEU A 1 109 ? -2.904 3.966 -4.029 1.00 91.19 109 LEU A N 1
ATOM 807 C CA . LEU A 1 109 ? -1.440 3.900 -3.943 1.00 91.19 109 LEU A CA 1
ATOM 808 C C . LEU A 1 109 ? -0.901 2.500 -4.267 1.00 91.19 109 LEU A C 1
ATOM 810 O O . LEU A 1 109 ? 0.085 2.377 -4.993 1.00 91.19 109 LEU A O 1
ATOM 814 N N . ALA A 1 110 ? -1.571 1.441 -3.806 1.00 93.25 110 ALA A N 1
ATOM 815 C CA . ALA A 1 110 ? -1.227 0.067 -4.159 1.00 93.25 110 ALA A CA 1
ATOM 816 C C . ALA A 1 110 ? -1.376 -0.194 -5.667 1.00 93.25 110 ALA A C 1
ATOM 818 O O . ALA A 1 110 ? -0.521 -0.838 -6.265 1.00 93.25 110 ALA A O 1
ATOM 819 N N . SER A 1 111 ? -2.411 0.351 -6.309 1.00 93.44 111 SER A N 1
ATOM 820 C CA . SER A 1 111 ? -2.610 0.215 -7.758 1.00 93.44 111 SER A CA 1
ATOM 821 C C . SER A 1 111 ? -1.490 0.895 -8.552 1.00 93.44 111 SER A C 1
ATOM 823 O O . SER A 1 111 ? -0.986 0.324 -9.518 1.00 93.44 111 SER A O 1
ATOM 825 N N . VAL A 1 112 ? -1.047 2.079 -8.113 1.00 89.75 112 VAL A N 1
ATOM 826 C CA . VAL A 1 112 ? 0.112 2.774 -8.699 1.00 89.75 112 VAL A CA 1
ATOM 827 C C . VAL A 1 112 ? 1.401 1.982 -8.466 1.00 89.75 112 VAL A C 1
ATOM 829 O O . VAL A 1 112 ? 2.170 1.784 -9.402 1.00 89.75 112 VAL A O 1
ATOM 832 N N . GLY A 1 113 ? 1.628 1.474 -7.251 1.00 87.94 113 GLY A N 1
ATOM 833 C CA . GLY A 1 113 ? 2.789 0.636 -6.940 1.00 87.94 113 GLY A CA 1
ATOM 834 C C . GLY A 1 113 ? 2.835 -0.638 -7.789 1.00 87.94 113 GLY A C 1
ATOM 835 O O . GLY A 1 113 ? 3.872 -0.958 -8.368 1.00 87.94 113 GLY A O 1
ATOM 836 N N . LEU A 1 114 ? 1.695 -1.316 -7.942 1.00 88.94 114 LEU A N 1
ATOM 837 C CA . LEU A 1 114 ? 1.553 -2.486 -8.806 1.00 88.94 114 LEU A CA 1
ATOM 838 C C . LEU A 1 114 ? 1.847 -2.142 -10.266 1.00 88.94 114 LEU A C 1
ATOM 840 O O . LEU A 1 114 ? 2.579 -2.871 -10.932 1.00 88.94 114 LEU A O 1
ATOM 844 N N . TRP A 1 115 ? 1.314 -1.021 -10.755 1.00 86.81 115 TRP A N 1
ATOM 845 C CA . TRP A 1 115 ? 1.605 -0.532 -12.098 1.00 86.81 115 TRP A CA 1
ATOM 846 C C . TRP A 1 115 ? 3.107 -0.316 -12.302 1.00 86.81 115 TRP A C 1
ATOM 848 O O . TRP A 1 115 ? 3.665 -0.788 -13.292 1.00 86.81 115 TRP A O 1
ATOM 858 N N . CYS A 1 116 ? 3.781 0.335 -11.351 1.00 83.56 116 CYS A N 1
ATOM 859 C CA . CYS A 1 116 ? 5.226 0.535 -11.401 1.00 83.56 116 CYS A CA 1
ATOM 860 C C . CYS A 1 116 ? 5.980 -0.803 -11.427 1.00 83.56 116 CYS A C 1
ATOM 862 O O . CYS A 1 116 ? 6.857 -0.993 -12.261 1.00 83.56 116 CYS A O 1
ATOM 864 N N . ILE A 1 117 ? 5.608 -1.767 -10.586 1.00 83.25 117 ILE A N 1
ATOM 865 C CA . ILE A 1 117 ? 6.261 -3.085 -10.559 1.00 83.25 117 ILE A CA 1
ATOM 866 C C . ILE A 1 117 ? 6.074 -3.836 -11.889 1.00 83.25 117 ILE A C 1
ATOM 868 O O . ILE A 1 117 ? 7.021 -4.443 -12.391 1.00 83.25 117 ILE A O 1
ATOM 872 N N . LEU A 1 118 ? 4.875 -3.791 -12.478 1.00 83.12 118 LEU A N 1
ATOM 873 C CA . LEU A 1 118 ? 4.557 -4.529 -13.705 1.00 83.12 118 LEU A CA 1
ATOM 874 C C . LEU A 1 118 ? 5.120 -3.872 -14.971 1.00 83.12 118 LEU A C 1
ATOM 876 O O . LEU A 1 118 ? 5.548 -4.577 -15.887 1.00 83.12 118 LEU A O 1
ATOM 880 N N . PHE A 1 119 ? 5.104 -2.540 -15.039 1.00 80.44 119 PHE A N 1
ATOM 881 C CA . PHE A 1 119 ? 5.332 -1.806 -16.287 1.00 80.44 119 PHE A CA 1
ATOM 882 C C . PHE A 1 119 ? 6.524 -0.847 -16.260 1.00 80.44 119 PHE A C 1
ATOM 884 O O . PHE A 1 119 ? 6.947 -0.418 -17.333 1.00 80.44 119 PHE A O 1
ATOM 891 N N . ALA A 1 120 ? 7.098 -0.516 -15.098 1.00 72.56 120 ALA A N 1
ATOM 892 C CA . ALA A 1 120 ? 8.243 0.400 -15.047 1.00 72.56 120 ALA A CA 1
ATOM 893 C C . ALA A 1 120 ? 9.591 -0.272 -15.378 1.00 72.56 120 ALA A C 1
ATOM 895 O O . ALA A 1 120 ? 10.575 0.429 -15.604 1.00 72.56 120 ALA A O 1
ATOM 896 N N . SER A 1 121 ? 9.649 -1.608 -15.487 1.00 64.44 121 SER A N 1
ATOM 897 C CA . SER A 1 121 ? 10.876 -2.309 -15.890 1.00 64.44 121 SER A CA 1
ATOM 898 C C . SER A 1 121 ? 11.185 -2.172 -17.391 1.00 64.44 121 SER A C 1
ATOM 900 O O . SER A 1 121 ? 10.372 -2.468 -18.272 1.00 64.44 121 SER A O 1
ATOM 902 N N . THR A 1 122 ? 12.434 -1.824 -17.696 1.00 60.53 122 THR A N 1
ATOM 903 C CA . THR A 1 122 ? 13.039 -1.711 -19.030 1.00 60.53 122 THR A CA 1
ATOM 904 C C . THR A 1 122 ? 13.257 -3.057 -19.715 1.00 60.53 122 THR A C 1
ATOM 906 O O . THR A 1 122 ? 13.638 -3.093 -20.886 1.00 60.53 122 THR A O 1
ATOM 909 N N . SER A 1 123 ? 12.983 -4.186 -19.051 1.00 57.81 123 SER A N 1
ATOM 910 C CA . SER A 1 123 ? 13.102 -5.523 -19.654 1.00 57.81 123 SER A CA 1
ATOM 911 C C . SER A 1 123 ? 12.252 -5.673 -20.938 1.00 57.81 123 SER A C 1
ATOM 913 O O . SER A 1 123 ? 12.520 -6.533 -21.777 1.00 57.81 123 SER A O 1
ATOM 915 N N . GLY A 1 124 ? 11.259 -4.795 -21.149 1.00 56.06 124 GLY A N 1
ATOM 916 C CA . GLY A 1 124 ? 10.491 -4.682 -22.396 1.00 56.06 124 GLY A CA 1
ATOM 917 C C . GLY A 1 124 ? 11.166 -3.897 -23.537 1.00 56.06 124 GLY A C 1
ATOM 918 O O . GLY A 1 124 ? 10.780 -4.094 -24.699 1.00 56.06 124 GLY A O 1
ATOM 919 N N . ARG A 1 125 ? 12.161 -3.045 -23.236 1.00 63.25 125 ARG A N 1
ATOM 920 C CA . ARG A 1 125 ? 12.902 -2.193 -24.188 1.00 63.25 125 ARG A CA 1
ATOM 921 C C . ARG A 1 125 ? 13.802 -3.017 -25.098 1.00 63.25 125 ARG A C 1
ATOM 923 O O . ARG A 1 125 ? 13.812 -2.787 -26.302 1.00 63.25 125 ARG A O 1
ATOM 930 N N . ILE A 1 126 ? 14.522 -3.988 -24.543 1.00 68.88 126 ILE A N 1
ATOM 931 C CA . ILE A 1 126 ? 15.400 -4.871 -25.311 1.00 68.88 126 ILE A CA 1
ATOM 932 C C . ILE A 1 126 ? 14.594 -6.094 -25.755 1.00 68.88 126 ILE A C 1
ATOM 934 O O . ILE A 1 126 ? 14.000 -6.817 -24.958 1.00 68.88 126 ILE A O 1
ATOM 938 N N . SER A 1 127 ? 14.526 -6.324 -27.062 1.00 60.44 127 SER A N 1
ATOM 939 C CA . SER A 1 127 ? 13.877 -7.498 -27.639 1.00 60.44 127 SER A CA 1
ATOM 940 C C . SER A 1 127 ? 14.581 -8.776 -27.182 1.00 60.44 127 SER A C 1
ATOM 942 O O . SER A 1 127 ? 15.719 -9.020 -27.567 1.00 60.44 127 SER A O 1
ATOM 944 N N . ARG A 1 128 ? 13.883 -9.645 -26.440 1.00 70.12 128 ARG A N 1
ATOM 945 C CA . ARG A 1 128 ? 14.414 -10.960 -26.024 1.00 70.12 128 ARG A CA 1
ATOM 946 C C . ARG A 1 128 ? 14.773 -11.871 -27.202 1.00 70.12 128 ARG A C 1
ATOM 948 O O . ARG A 1 128 ? 15.658 -12.702 -27.079 1.00 70.12 128 ARG A O 1
ATOM 955 N N . LYS A 1 129 ? 14.099 -11.704 -28.347 1.00 69.38 129 LYS A N 1
ATOM 956 C CA . LYS A 1 129 ? 14.315 -12.522 -29.552 1.00 69.38 129 LYS A CA 1
ATOM 957 C C . LYS A 1 129 ? 15.525 -12.073 -30.371 1.00 69.38 129 LYS A C 1
ATOM 959 O O . LYS A 1 129 ? 16.123 -12.885 -31.056 1.00 69.38 129 LYS A O 1
ATOM 964 N N . THR A 1 130 ? 15.839 -10.778 -30.362 1.00 68.38 130 THR A N 1
ATOM 965 C CA . THR A 1 130 ? 16.821 -10.189 -31.294 1.00 68.38 130 THR A CA 1
ATOM 966 C C . THR A 1 130 ? 17.915 -9.380 -30.601 1.00 68.38 130 THR A C 1
ATOM 968 O O . THR A 1 130 ? 18.752 -8.799 -31.283 1.00 68.38 130 THR A O 1
ATOM 971 N N . GLY A 1 131 ? 17.874 -9.250 -29.271 1.00 71.50 131 GLY A N 1
ATOM 972 C CA . GLY A 1 131 ? 18.768 -8.391 -28.485 1.00 71.50 131 GLY A CA 1
ATOM 973 C C . GLY A 1 131 ? 18.686 -6.901 -28.838 1.00 71.50 131 GLY A C 1
ATOM 974 O O . GLY A 1 131 ? 19.542 -6.120 -28.440 1.00 71.50 131 GLY A O 1
ATOM 975 N N . ALA A 1 132 ? 17.696 -6.497 -29.637 1.00 76.06 132 ALA A N 1
ATOM 976 C CA . ALA A 1 132 ? 17.629 -5.154 -30.190 1.00 76.06 132 ALA A CA 1
ATOM 977 C C . ALA A 1 132 ? 16.903 -4.195 -29.249 1.00 76.06 132 ALA A C 1
ATOM 979 O O . ALA A 1 132 ? 15.822 -4.531 -28.762 1.00 76.06 132 ALA A O 1
ATOM 980 N N . ASP A 1 133 ? 17.454 -2.998 -29.050 1.00 77.50 133 ASP A N 1
ATOM 981 C CA . ASP A 1 133 ? 16.716 -1.908 -28.417 1.00 77.50 133 ASP A CA 1
ATOM 982 C C . ASP A 1 133 ? 15.552 -1.496 -29.325 1.00 77.50 133 ASP A C 1
ATOM 984 O O . ASP A 1 133 ? 15.735 -1.154 -30.488 1.00 77.50 133 ASP A O 1
ATOM 988 N N . LYS A 1 134 ? 14.322 -1.581 -28.815 1.00 69.06 134 LYS A N 1
ATOM 989 C CA . LYS A 1 134 ? 13.102 -1.242 -29.559 1.00 69.06 134 LYS A CA 1
ATOM 990 C C . LYS A 1 134 ? 12.916 0.265 -29.743 1.00 69.06 134 LYS A C 1
ATOM 992 O O . LYS A 1 134 ? 12.037 0.662 -30.504 1.00 69.06 134 LYS A O 1
ATOM 997 N N . ARG A 1 135 ? 13.708 1.100 -29.062 1.00 69.88 135 ARG A N 1
ATOM 998 C CA . ARG A 1 135 ? 13.674 2.567 -29.189 1.00 69.88 135 ARG A CA 1
ATOM 999 C C . ARG A 1 135 ? 14.551 3.082 -30.326 1.00 69.88 135 ARG A C 1
ATOM 1001 O O . ARG A 1 135 ? 14.372 4.220 -30.750 1.00 69.88 135 ARG A O 1
ATOM 1008 N N . THR A 1 136 ? 15.475 2.271 -30.838 1.00 73.31 136 THR A N 1
ATOM 1009 C CA . THR A 1 136 ? 16.309 2.650 -31.978 1.00 73.31 136 THR A CA 1
ATOM 1010 C C . THR A 1 136 ? 15.581 2.336 -33.282 1.00 73.31 136 THR A C 1
ATOM 1012 O O . THR A 1 136 ? 15.401 1.181 -33.681 1.00 73.31 136 THR A O 1
ATOM 1015 N N . SER A 1 137 ? 15.155 3.393 -33.973 1.00 72.50 137 SER A N 1
ATOM 1016 C CA . SER A 1 137 ? 14.640 3.299 -35.338 1.00 72.50 137 SER A CA 1
ATOM 1017 C C . SER A 1 137 ? 15.740 3.656 -36.343 1.00 72.50 137 SER A C 1
ATOM 1019 O O . SER A 1 137 ? 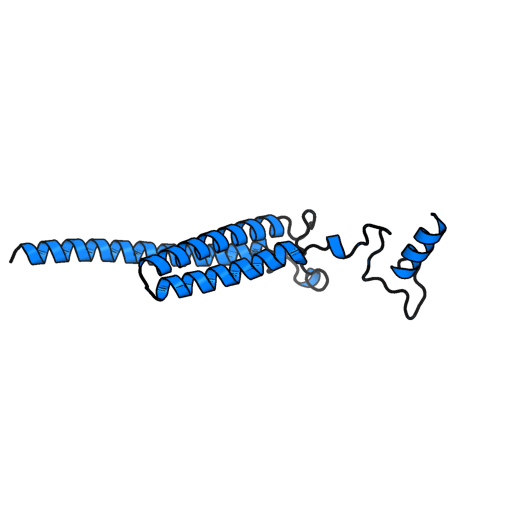16.640 4.436 -36.046 1.00 72.50 137 SER A O 1
ATOM 1021 N N . GLY A 1 138 ? 15.691 3.047 -37.527 1.00 75.19 138 GLY A N 1
ATOM 1022 C CA . GLY A 1 138 ? 16.585 3.365 -38.647 1.00 75.19 138 GLY A CA 1
ATOM 1023 C C . GLY A 1 138 ? 15.964 4.354 -39.633 1.00 75.19 138 GLY A C 1
ATOM 1024 O O . GLY A 1 138 ? 16.365 4.378 -40.791 1.00 75.19 138 GLY A O 1
ATOM 1025 N N . PHE A 1 139 ? 14.927 5.085 -39.217 1.00 76.88 139 PHE A N 1
ATOM 1026 C CA . PHE A 1 139 ? 14.274 6.105 -40.029 1.00 76.88 139 PHE A CA 1
ATOM 1027 C C . PHE A 1 139 ? 14.618 7.489 -39.458 1.00 76.88 139 PHE A C 1
ATOM 1029 O O . PHE A 1 139 ? 14.534 7.660 -38.242 1.00 76.88 139 PHE A O 1
ATOM 1036 N N . PRO A 1 140 ? 14.986 8.481 -40.286 1.00 73.25 140 PRO A N 1
ATOM 1037 C CA . PRO A 1 140 ? 15.096 8.432 -41.750 1.00 73.25 140 PRO A CA 1
ATOM 1038 C C . PRO A 1 140 ? 16.438 7.889 -42.279 1.00 73.25 140 PRO A C 1
ATOM 1040 O O . PRO A 1 140 ? 16.560 7.652 -43.477 1.00 73.25 140 PRO A O 1
ATOM 1043 N N . PHE A 1 141 ? 17.431 7.652 -41.417 1.00 77.19 141 PHE A N 1
ATOM 1044 C CA . PHE A 1 141 ? 18.760 7.179 -41.823 1.00 77.19 141 PHE A CA 1
ATOM 1045 C C . PHE A 1 141 ? 19.057 5.777 -41.290 1.00 77.19 141 PHE A C 1
ATOM 1047 O O . PHE A 1 141 ? 18.884 5.489 -40.104 1.00 77.19 141 PHE A O 1
ATOM 1054 N N . SER A 1 142 ? 19.540 4.904 -42.179 1.00 72.12 142 SER A N 1
ATOM 1055 C CA . SER A 1 142 ? 19.832 3.503 -41.875 1.00 72.12 142 SER A CA 1
ATOM 1056 C C . SER A 1 142 ? 20.860 3.371 -40.745 1.00 72.12 142 SER A C 1
ATOM 1058 O O . SER A 1 142 ? 22.027 3.714 -40.916 1.00 72.12 142 SER A O 1
ATOM 1060 N N . SER A 1 143 ? 20.445 2.792 -39.616 1.00 75.81 143 SER A N 1
ATOM 1061 C CA . SER A 1 143 ? 21.314 2.454 -38.484 1.00 75.81 143 SER A CA 1
ATOM 1062 C C . SER A 1 143 ? 21.441 0.938 -38.328 1.00 75.81 143 SER A C 1
ATOM 1064 O O . SER A 1 143 ? 20.439 0.219 -38.352 1.00 75.81 143 SER A O 1
ATOM 1066 N N . LYS A 1 144 ? 22.673 0.445 -38.126 1.00 76.81 144 LYS A N 1
ATOM 1067 C CA . LYS A 1 144 ? 22.939 -0.973 -37.808 1.00 76.81 144 LYS A CA 1
ATOM 1068 C C . LYS A 1 144 ? 22.357 -1.379 -36.448 1.00 76.81 144 LYS A C 1
ATOM 1070 O O . LYS A 1 144 ? 21.988 -2.535 -36.268 1.00 76.81 144 LYS A O 1
ATOM 1075 N N . GLU A 1 145 ? 22.211 -0.417 -35.539 1.00 76.94 145 GLU A N 1
ATOM 1076 C CA . GLU A 1 145 ? 21.651 -0.618 -34.198 1.00 76.94 145 GLU A CA 1
ATOM 1077 C C . GLU A 1 145 ? 20.120 -0.520 -34.155 1.00 76.94 145 GLU A C 1
ATOM 1079 O O . GLU A 1 145 ? 19.518 -0.706 -33.097 1.00 76.94 145 GLU A O 1
ATOM 1084 N N . ALA A 1 146 ? 19.464 -0.245 -35.287 1.00 77.25 146 ALA A N 1
ATOM 1085 C CA . ALA A 1 146 ? 18.011 -0.181 -35.350 1.00 77.25 146 ALA A CA 1
ATOM 1086 C C . ALA A 1 146 ? 17.363 -1.551 -35.102 1.00 77.25 146 ALA A C 1
ATOM 1088 O O . ALA A 1 146 ? 17.820 -2.583 -35.610 1.00 77.25 146 ALA A O 1
ATOM 1089 N N . ALA A 1 147 ? 16.221 -1.552 -34.410 1.00 78.25 147 ALA A N 1
ATOM 1090 C CA . ALA A 1 147 ? 15.447 -2.761 -34.136 1.00 78.25 147 ALA A CA 1
ATOM 1091 C C . ALA A 1 147 ? 15.096 -3.552 -35.407 1.00 78.25 147 ALA A C 1
ATOM 1093 O O . ALA A 1 147 ? 15.164 -4.784 -35.424 1.00 78.25 147 ALA A O 1
ATOM 1094 N N . SER A 1 148 ? 14.763 -2.848 -36.492 1.00 77.00 148 SER A N 1
ATOM 1095 C CA . SER A 1 148 ? 14.457 -3.443 -37.796 1.00 77.00 148 SER A CA 1
ATOM 1096 C C . SER A 1 148 ? 15.682 -4.090 -38.452 1.00 77.00 148 SER A C 1
ATOM 1098 O O . SER A 1 148 ? 15.561 -5.180 -39.014 1.00 77.00 148 SER A O 1
ATOM 1100 N N . ALA A 1 149 ? 16.861 -3.470 -38.336 1.00 79.69 149 ALA A N 1
ATOM 1101 C CA . ALA A 1 149 ? 18.114 -3.991 -38.877 1.00 79.69 149 ALA A CA 1
ATOM 1102 C C . ALA A 1 149 ? 18.547 -5.268 -38.142 1.00 79.69 149 ALA A C 1
ATOM 1104 O O . ALA A 1 149 ? 18.771 -6.295 -38.787 1.00 79.69 149 ALA A O 1
ATOM 1105 N N . LYS A 1 150 ? 18.547 -5.250 -36.802 1.00 80.88 150 LYS A N 1
ATOM 1106 C CA . LYS A 1 150 ? 18.842 -6.438 -35.980 1.00 80.88 150 LYS A CA 1
ATOM 1107 C C . LYS A 1 150 ? 17.820 -7.559 -36.184 1.00 80.88 150 LYS A C 1
ATOM 1109 O O . LYS A 1 150 ? 18.199 -8.723 -36.278 1.00 80.88 150 LYS A O 1
ATOM 1114 N N . LYS A 1 151 ? 16.528 -7.236 -36.343 1.00 81.81 151 LYS A N 1
ATOM 1115 C CA . LYS A 1 151 ? 15.494 -8.233 -36.684 1.00 81.81 151 LYS A CA 1
ATOM 1116 C C . LYS A 1 151 ? 15.747 -8.884 -38.049 1.00 81.81 151 LYS A C 1
ATOM 1118 O O . LYS A 1 151 ? 15.569 -10.093 -38.181 1.00 81.81 151 LYS A O 1
ATOM 1123 N N . LYS A 1 152 ? 16.163 -8.106 -39.055 1.00 80.69 152 LYS A N 1
ATOM 1124 C CA . LYS A 1 152 ? 16.492 -8.621 -40.395 1.00 80.69 152 LYS A CA 1
ATOM 1125 C C . LYS A 1 152 ? 17.741 -9.505 -40.374 1.00 80.69 152 LYS A C 1
ATOM 1127 O O . LYS A 1 152 ? 17.736 -10.548 -41.014 1.00 80.69 152 LYS A O 1
ATOM 1132 N N . GLN A 1 153 ? 18.777 -9.115 -39.629 1.00 82.44 153 GLN A N 1
ATOM 1133 C CA . GLN A 1 153 ? 19.981 -9.933 -39.434 1.00 82.44 153 GLN A CA 1
ATOM 1134 C C . GLN A 1 153 ? 19.656 -11.258 -38.738 1.00 82.44 153 GLN A C 1
ATOM 1136 O O . GLN A 1 153 ? 20.044 -12.308 -39.235 1.00 82.44 153 GLN A O 1
ATOM 1141 N N . TRP A 1 154 ? 18.870 -11.219 -37.658 1.00 82.50 154 TRP A N 1
ATOM 1142 C CA . TRP A 1 154 ? 18.406 -12.417 -36.956 1.00 82.50 154 TRP A CA 1
ATOM 1143 C C . TRP A 1 154 ? 17.648 -13.384 -37.876 1.00 82.50 154 TRP A C 1
ATOM 1145 O O . TRP A 1 154 ? 17.918 -14.577 -37.874 1.00 82.50 154 TRP A O 1
ATOM 1155 N N . SER A 1 155 ? 16.744 -12.869 -38.716 1.00 79.06 155 SER A N 1
ATOM 1156 C CA . SER A 1 155 ? 15.997 -13.689 -39.682 1.00 79.06 155 SER A CA 1
ATOM 1157 C C . SER A 1 155 ? 16.859 -14.305 -40.787 1.00 79.06 155 SER A C 1
ATOM 1159 O O . SER A 1 155 ? 16.364 -15.178 -41.485 1.00 79.06 155 SER A O 1
ATOM 1161 N N . LYS A 1 156 ? 18.077 -13.801 -41.010 1.00 82.62 156 LYS A N 1
ATOM 1162 C CA . LYS A 1 156 ? 19.005 -14.306 -42.032 1.00 82.62 156 LYS A CA 1
ATOM 1163 C C . LYS A 1 156 ? 20.023 -15.298 -41.455 1.00 82.62 156 LYS A C 1
ATOM 1165 O O . LYS A 1 156 ? 20.727 -15.946 -42.217 1.00 82.62 156 LYS A O 1
ATOM 1170 N N . ALA A 1 157 ? 20.156 -15.321 -40.129 1.00 76.50 157 ALA A N 1
ATOM 1171 C CA . ALA A 1 157 ? 21.058 -16.196 -39.389 1.00 76.50 157 ALA A CA 1
ATOM 1172 C C . ALA A 1 157 ? 20.368 -17.478 -38.882 1.00 76.50 157 ALA A C 1
ATOM 1174 O O . ALA A 1 157 ? 21.065 -18.398 -38.464 1.00 76.50 157 ALA A O 1
ATOM 1175 N N . MET A 1 158 ? 19.029 -17.522 -38.908 1.00 62.06 158 MET A N 1
ATOM 1176 C CA . MET A 1 158 ? 18.229 -18.755 -38.871 1.00 62.06 158 MET A CA 1
ATOM 1177 C C . MET A 1 158 ? 17.988 -19.258 -40.289 1.00 62.06 158 MET A C 1
ATOM 1179 O O . MET A 1 158 ? 17.919 -20.493 -40.445 1.00 62.06 158 MET A O 1
#

pLDDT: mean 78.36, std 13.61, range [47.22, 95.5]

Mean predicted aligned error: 12.26 Å

Sequence (158 aa):
MQSGFYARYTTDKVLALEEYFSRSLGLTLLTLGILIVLLTGSVPLTSSISDTTNAAVTTEANDPKAPYAVPTLTISFIYHSAMGFYAYARYAATGQTSFILGALGSGGLASVGLWCILFASTSGRISRKTGADKRTSGFPFSSKEAASAKKKQWSKAM

Solvent-accessible surface area (backbone atoms only — not comparable to full-atom values): 8687 Å² total; per-residue (Å²): 121,67,70,62,54,53,55,48,56,53,48,55,54,51,50,54,50,51,51,51,51,52,52,52,51,52,54,49,53,52,52,50,51,52,49,49,43,48,41,49,31,79,47,75,94,58,98,54,80,80,73,56,85,82,54,82,68,50,52,38,94,79,29,92,85,22,75,44,16,50,63,48,46,50,52,50,21,52,50,24,42,52,47,12,53,50,22,40,56,50,18,76,75,66,70,45,66,70,28,44,54,47,13,52,55,23,39,50,52,18,52,52,32,49,47,44,70,74,64,50,45,62,77,75,42,41,35,90,91,50,72,21,40,66,84,37,66,37,73,96,57,87,38,80,69,6,29,70,45,32,46,52,52,50,67,70,76,108